Protein AF-A0A6V7M258-F1 (afdb_monomer_lite)

Sequence (46 aa):
MGLEGIFSNRADFTGIADSPPLQISKVMQKAIIEVNEEGSRAAAVT

Organism: NCBI:txid1563983

Structure (mmCIF, N/CA/C/O backbone):
data_AF-A0A6V7M258-F1
#
_entry.id   AF-A0A6V7M258-F1
#
loop_
_atom_site.group_PDB
_atom_site.id
_atom_site.type_symbol
_atom_site.label_atom_id
_atom_site.label_alt_id
_atom_site.label_comp_id
_atom_site.label_asym_id
_atom_site.label_entity_id
_atom_site.label_seq_id
_atom_site.pdbx_PDB_ins_code
_atom_site.Cartn_x
_atom_site.Cartn_y
_atom_site.Cartn_z
_atom_site.occupancy
_atom_site.B_iso_or_equiv
_atom_site.auth_seq_id
_atom_site.auth_comp_id
_atom_site.auth_asym_id
_atom_site.auth_atom_id
_atom_site.pdbx_PDB_model_num
ATOM 1 N N . MET A 1 1 ? 3.179 -13.505 -0.007 1.00 60.44 1 MET A N 1
ATOM 2 C CA . MET A 1 1 ? 2.733 -12.165 -0.447 1.00 60.44 1 MET A CA 1
ATOM 3 C C . MET A 1 1 ? 3.102 -12.039 -1.918 1.00 60.44 1 MET A C 1
ATOM 5 O O . MET A 1 1 ? 4.279 -12.115 -2.211 1.00 60.44 1 MET A O 1
ATOM 9 N N . GLY A 1 2 ? 2.139 -11.964 -2.842 1.00 82.81 2 GLY A N 1
ATOM 10 C CA . GLY A 1 2 ? 2.390 -12.127 -4.290 1.00 82.81 2 GLY A CA 1
ATOM 11 C C . GLY A 1 2 ? 2.734 -10.851 -5.073 1.00 82.81 2 GLY A C 1
ATOM 12 O O . GLY A 1 2 ? 2.706 -10.873 -6.296 1.00 82.81 2 GLY A O 1
ATOM 13 N N . LEU A 1 3 ? 3.011 -9.738 -4.389 1.00 84.94 3 LEU A N 1
ATOM 14 C CA . LEU A 1 3 ? 3.190 -8.404 -4.983 1.00 84.94 3 LEU A CA 1
ATOM 15 C C . LEU A 1 3 ? 4.636 -7.904 -4.852 1.00 84.94 3 LEU A C 1
ATOM 17 O O . LEU A 1 3 ? 4.875 -6.758 -4.503 1.00 84.94 3 LEU A O 1
ATOM 21 N N . GLU A 1 4 ? 5.626 -8.754 -5.099 1.00 85.88 4 GLU A N 1
ATOM 22 C CA . GLU A 1 4 ? 7.039 -8.363 -4.951 1.00 85.88 4 GLU A CA 1
ATOM 23 C C . GLU A 1 4 ? 7.509 -7.418 -6.073 1.00 85.88 4 GLU A C 1
ATOM 25 O O . GLU A 1 4 ? 8.349 -6.547 -5.849 1.00 85.88 4 GLU A O 1
ATOM 30 N N . GLY A 1 5 ? 6.921 -7.531 -7.271 1.00 88.62 5 GLY A N 1
ATOM 31 C CA . GLY A 1 5 ? 7.337 -6.769 -8.454 1.00 88.62 5 GLY A CA 1
ATOM 32 C C . GLY A 1 5 ? 7.211 -5.250 -8.306 1.00 88.62 5 GLY A C 1
ATOM 33 O O . GLY A 1 5 ? 8.080 -4.529 -8.790 1.00 88.62 5 GLY A O 1
ATOM 34 N N . ILE A 1 6 ? 6.195 -4.767 -7.581 1.00 91.56 6 ILE A N 1
ATOM 35 C CA . ILE A 1 6 ? 5.902 -3.328 -7.423 1.00 91.56 6 ILE A CA 1
ATOM 36 C C . ILE A 1 6 ? 6.905 -2.592 -6.521 1.00 91.56 6 ILE A C 1
ATOM 38 O O . ILE A 1 6 ? 7.009 -1.369 -6.589 1.00 91.56 6 ILE A O 1
ATOM 42 N N . PHE A 1 7 ? 7.645 -3.335 -5.693 1.00 92.25 7 PHE A N 1
ATOM 43 C CA . PHE A 1 7 ? 8.708 -2.813 -4.826 1.00 92.25 7 PHE A CA 1
ATOM 44 C C . PHE A 1 7 ? 10.103 -2.962 -5.447 1.00 92.25 7 PHE A C 1
ATOM 46 O O . PHE A 1 7 ? 11.101 -2.565 -4.848 1.00 92.25 7 PHE A O 1
ATOM 53 N N . SER A 1 8 ? 10.192 -3.579 -6.627 1.00 89.12 8 SER A N 1
ATOM 54 C CA . SER A 1 8 ? 11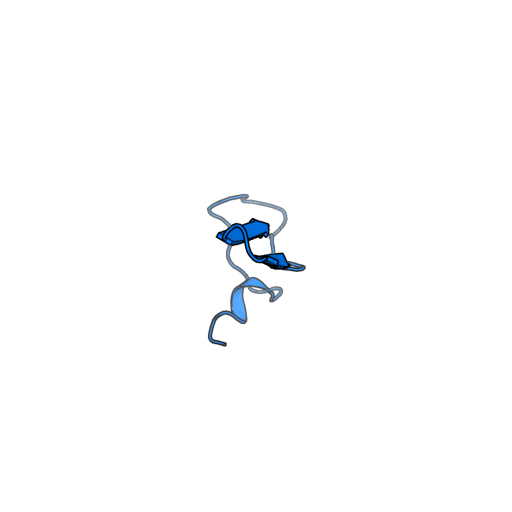.456 -3.836 -7.308 1.00 89.12 8 SER A CA 1
ATOM 55 C C . SER A 1 8 ? 11.805 -2.718 -8.291 1.00 89.12 8 SER A C 1
ATOM 57 O O . SER A 1 8 ? 10.927 -2.029 -8.801 1.00 89.12 8 SER A O 1
ATOM 59 N N . ASN A 1 9 ? 13.079 -2.644 -8.682 1.00 88.19 9 ASN A N 1
ATOM 60 C CA . ASN A 1 9 ? 13.534 -1.760 -9.764 1.00 88.19 9 ASN A CA 1
ATOM 61 C C . ASN A 1 9 ? 12.982 -2.160 -11.154 1.00 88.19 9 ASN A C 1
ATOM 63 O O . ASN A 1 9 ? 13.312 -1.525 -12.150 1.00 88.19 9 ASN A O 1
ATOM 67 N N . ARG A 1 10 ? 12.211 -3.254 -11.245 1.00 89.69 10 ARG A N 1
ATOM 68 C CA . ARG A 1 10 ? 11.517 -3.710 -12.459 1.00 89.69 10 ARG A CA 1
ATOM 69 C C . ARG A 1 10 ? 10.013 -3.423 -12.402 1.00 89.69 10 ARG A C 1
ATOM 71 O O . ARG A 1 10 ? 9.266 -4.000 -13.186 1.00 89.69 10 ARG A O 1
ATOM 78 N N . ALA A 1 11 ? 9.564 -2.609 -11.447 1.00 92.00 11 ALA A N 1
ATOM 79 C CA . ALA A 1 11 ? 8.174 -2.197 -11.372 1.00 92.00 11 ALA A CA 1
ATOM 80 C C . ALA A 1 11 ? 7.790 -1.412 -12.635 1.00 92.00 11 ALA A C 1
ATOM 82 O O . ALA A 1 11 ? 8.506 -0.501 -13.048 1.00 92.00 11 ALA A O 1
ATOM 83 N N . ASP A 1 12 ? 6.661 -1.773 -13.241 1.00 92.75 12 ASP A N 1
ATOM 84 C CA . ASP A 1 12 ? 6.120 -1.059 -14.393 1.00 92.75 12 ASP A CA 1
ATOM 85 C C . ASP A 1 12 ? 4.987 -0.137 -13.939 1.00 92.75 12 ASP A C 1
ATOM 87 O O . ASP A 1 12 ? 3.876 -0.574 -13.634 1.00 92.75 12 ASP A O 1
ATOM 91 N N . PHE A 1 13 ? 5.309 1.151 -13.870 1.00 94.50 13 PHE A N 1
ATOM 92 C CA . PHE A 1 13 ? 4.381 2.237 -13.559 1.00 94.50 13 PHE A CA 1
ATOM 93 C C . PHE A 1 13 ? 4.325 3.272 -14.692 1.00 94.50 13 PHE A C 1
ATOM 95 O O . PHE A 1 13 ? 4.021 4.441 -14.455 1.00 94.50 13 PHE A O 1
ATOM 102 N N . THR A 1 14 ? 4.592 2.846 -15.931 1.00 94.19 14 THR A N 1
ATOM 103 C CA . THR A 1 14 ? 4.543 3.710 -17.127 1.00 94.19 14 THR A CA 1
ATOM 104 C C . THR A 1 14 ? 3.165 4.337 -17.356 1.00 94.19 14 THR A C 1
ATOM 106 O O . THR A 1 14 ? 3.066 5.447 -17.861 1.00 94.19 14 THR A O 1
ATOM 109 N N . GLY A 1 15 ? 2.091 3.701 -16.874 1.00 95.06 15 GLY A N 1
ATOM 110 C CA . GLY A 1 15 ? 0.747 4.293 -16.860 1.00 95.06 15 GLY A CA 1
ATOM 111 C C . GLY A 1 15 ? 0.570 5.506 -15.928 1.00 95.06 15 GLY A C 1
ATOM 112 O O . GLY A 1 15 ? -0.479 6.142 -15.974 1.00 95.06 15 GLY A O 1
ATOM 113 N N . ILE A 1 16 ? 1.552 5.818 -15.072 1.00 95.38 16 ILE A N 1
ATOM 114 C CA . ILE A 1 16 ? 1.547 6.971 -14.153 1.00 95.38 16 ILE A CA 1
ATOM 115 C C . ILE A 1 16 ? 2.558 8.032 -14.606 1.00 95.38 16 ILE A C 1
ATOM 117 O O . ILE A 1 16 ? 2.245 9.221 -14.580 1.00 95.38 16 ILE A O 1
ATOM 121 N N . ALA A 1 17 ? 3.766 7.616 -14.995 1.00 93.62 17 ALA A N 1
ATOM 122 C CA . ALA A 1 17 ? 4.799 8.505 -15.513 1.00 93.62 17 ALA A CA 1
ATOM 123 C C . ALA A 1 17 ? 5.717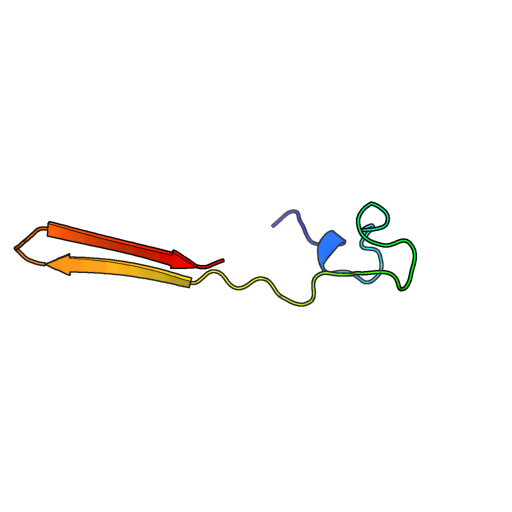 7.771 -16.495 1.00 93.62 17 ALA A C 1
ATOM 125 O O . ALA A 1 17 ? 6.182 6.668 -16.210 1.00 93.62 17 ALA A O 1
ATOM 126 N N . ASP A 1 18 ? 6.044 8.430 -17.605 1.00 91.06 18 ASP A N 1
ATOM 127 C CA . ASP A 1 18 ? 6.947 7.879 -18.621 1.00 91.06 18 ASP A CA 1
ATOM 128 C C . ASP A 1 18 ? 8.420 7.889 -18.169 1.00 91.06 18 ASP A C 1
ATOM 130 O O . ASP A 1 18 ? 9.214 7.041 -18.576 1.00 91.06 18 ASP A O 1
ATOM 134 N N . SER A 1 19 ? 8.814 8.865 -17.342 1.00 91.81 19 SER A N 1
ATOM 135 C CA . SER A 1 19 ? 10.169 8.998 -16.797 1.00 91.81 19 SER A CA 1
ATOM 136 C C . SER A 1 19 ? 10.198 9.963 -15.599 1.00 91.81 19 SER A C 1
ATOM 138 O O . SER A 1 19 ? 9.468 10.959 -15.615 1.00 91.81 19 SER A O 1
ATOM 140 N N . PRO A 1 20 ? 11.058 9.737 -14.586 1.00 90.06 20 PRO A N 1
ATOM 141 C CA . PRO A 1 20 ? 11.899 8.550 -14.396 1.00 90.06 20 PRO A CA 1
ATOM 142 C C . PRO A 1 20 ? 11.066 7.314 -14.006 1.00 90.06 20 PRO A C 1
ATOM 144 O O . PRO A 1 20 ? 9.939 7.473 -13.535 1.00 90.06 20 PRO A O 1
ATOM 147 N N . PRO A 1 21 ? 11.602 6.086 -14.164 1.00 90.81 21 PRO A N 1
ATOM 148 C CA . PRO A 1 21 ? 10.932 4.874 -13.701 1.00 90.81 21 PRO A CA 1
ATOM 149 C C . PRO A 1 21 ? 10.531 4.989 -12.227 1.00 90.81 21 PRO A C 1
ATOM 151 O O . PRO A 1 21 ? 11.357 5.334 -11.377 1.00 90.81 21 PRO A O 1
ATOM 154 N N . LEU A 1 22 ? 9.262 4.713 -11.931 1.00 94.38 22 LEU A N 1
ATOM 155 C CA . LEU A 1 22 ? 8.734 4.749 -10.571 1.00 94.38 22 LEU A CA 1
ATOM 156 C C . LEU A 1 22 ? 8.805 3.359 -9.936 1.00 94.38 22 LEU A C 1
ATOM 158 O O . LEU A 1 22 ? 8.794 2.341 -10.621 1.00 94.38 22 LEU A O 1
ATOM 162 N N . GLN A 1 23 ? 8.837 3.321 -8.608 1.00 93.12 23 GLN A N 1
ATOM 163 C CA . GLN A 1 23 ? 8.684 2.100 -7.822 1.00 93.12 23 GLN A CA 1
ATOM 164 C C . GLN A 1 23 ? 8.074 2.435 -6.463 1.00 93.12 23 GLN A C 1
ATOM 166 O O . GLN A 1 23 ? 8.207 3.561 -5.974 1.00 93.12 23 GLN A O 1
ATOM 171 N N . ILE A 1 24 ? 7.448 1.455 -5.815 1.00 92.94 24 ILE A N 1
ATOM 172 C CA . ILE A 1 24 ? 6.952 1.637 -4.452 1.00 92.94 24 ILE A CA 1
ATOM 173 C C . ILE A 1 24 ? 8.109 1.423 -3.478 1.00 92.94 24 ILE A C 1
ATOM 175 O O . ILE A 1 24 ? 8.687 0.344 -3.409 1.00 92.94 24 ILE A O 1
ATOM 179 N N . SER A 1 25 ? 8.441 2.447 -2.694 1.00 93.00 25 SER A N 1
ATOM 180 C CA . SER A 1 25 ? 9.474 2.342 -1.655 1.00 93.00 25 SER A CA 1
ATOM 181 C C . SER A 1 25 ? 8.940 1.716 -0.367 1.00 93.00 25 SER A C 1
ATOM 183 O O . SER A 1 25 ? 9.632 0.934 0.283 1.00 93.00 25 SER A O 1
ATOM 185 N N . LYS A 1 26 ? 7.707 2.063 0.021 1.00 90.44 26 LYS A N 1
ATOM 186 C CA . LYS A 1 26 ? 7.066 1.589 1.247 1.00 90.44 26 LYS A CA 1
ATOM 187 C C . LYS A 1 26 ? 5.547 1.721 1.157 1.00 90.44 26 LYS A C 1
ATOM 189 O O . LYS A 1 26 ? 5.046 2.706 0.629 1.00 90.44 26 LYS A O 1
ATOM 194 N N . VAL A 1 27 ? 4.837 0.764 1.750 1.00 89.62 27 VAL A N 1
ATOM 195 C CA . VAL A 1 27 ? 3.405 0.867 2.077 1.00 89.62 27 VAL A CA 1
ATOM 196 C C . VAL A 1 27 ? 3.271 0.697 3.587 1.00 89.62 27 VAL A C 1
ATOM 198 O O . VAL A 1 27 ? 3.895 -0.198 4.161 1.00 89.62 27 VAL A O 1
ATOM 201 N N . MET A 1 28 ? 2.513 1.573 4.248 1.00 90.38 28 MET A N 1
ATOM 202 C CA . MET A 1 28 ? 2.324 1.546 5.700 1.00 90.38 28 MET A CA 1
ATOM 203 C C . MET A 1 28 ? 0.841 1.540 6.045 1.00 90.38 28 MET A C 1
ATOM 205 O O . MET A 1 28 ? 0.189 2.570 6.002 1.00 90.38 28 MET A O 1
ATOM 209 N N . GLN A 1 29 ? 0.341 0.397 6.504 1.00 84.69 29 GLN A N 1
ATOM 210 C CA . GLN A 1 29 ? -1.010 0.296 7.041 1.00 84.69 29 GLN A CA 1
ATOM 211 C C . GLN A 1 29 ? -0.984 0.466 8.562 1.00 84.69 29 GLN A C 1
ATOM 213 O O . GLN A 1 29 ? -0.293 -0.272 9.267 1.00 84.69 29 GLN A O 1
ATOM 218 N N . LYS A 1 30 ? -1.766 1.414 9.082 1.00 86.69 30 LYS A N 1
ATOM 219 C CA . LYS A 1 30 ? -2.009 1.579 10.519 1.00 86.69 30 LYS A CA 1
ATOM 220 C C . LYS A 1 30 ? -3.504 1.473 10.788 1.00 86.69 30 LYS A C 1
ATOM 222 O O . LYS A 1 30 ? -4.287 2.225 10.217 1.00 86.69 30 LYS A O 1
ATOM 227 N N . ALA A 1 31 ? -3.886 0.567 11.680 1.00 86.19 31 ALA A N 1
ATOM 228 C CA . ALA A 1 31 ? -5.256 0.416 12.153 1.00 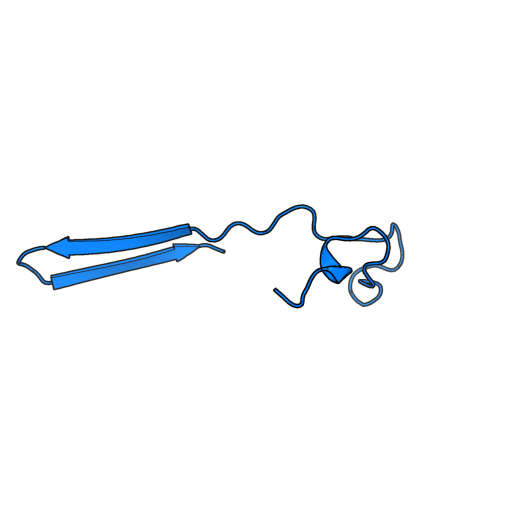86.19 31 ALA A CA 1
ATOM 229 C C . ALA A 1 31 ? -5.300 0.568 13.677 1.00 86.19 31 ALA A C 1
ATOM 231 O O . ALA A 1 31 ? -4.390 0.120 14.376 1.00 86.19 31 ALA A O 1
ATOM 232 N N . ILE A 1 32 ? -6.348 1.218 14.174 1.00 84.44 32 ILE A N 1
ATOM 233 C CA . ILE A 1 32 ? -6.657 1.377 15.595 1.00 84.44 32 ILE A CA 1
ATOM 234 C C . ILE A 1 32 ? -8.051 0.798 15.813 1.00 84.44 32 ILE A C 1
ATOM 236 O O . ILE A 1 32 ? -8.977 1.113 15.065 1.00 84.44 32 ILE A O 1
ATOM 240 N N . ILE A 1 33 ? -8.181 -0.045 16.833 1.00 80.69 33 ILE A N 1
ATOM 241 C CA . ILE A 1 33 ? -9.458 -0.573 17.303 1.00 80.69 33 ILE A CA 1
ATOM 242 C C . ILE A 1 33 ? -9.547 -0.236 18.788 1.00 80.69 33 ILE A C 1
ATOM 244 O O . ILE A 1 33 ? -8.685 -0.635 19.568 1.00 80.69 33 ILE A O 1
ATOM 248 N N . GLU A 1 34 ? -10.583 0.499 19.160 1.00 80.12 34 GLU A N 1
ATOM 249 C CA . GLU A 1 34 ? -10.932 0.833 20.534 1.00 80.12 34 GLU A CA 1
ATOM 250 C C . GLU A 1 34 ? -12.250 0.146 20.890 1.00 80.12 34 GLU A C 1
ATOM 252 O O . GLU A 1 34 ? -13.205 0.141 20.106 1.00 80.12 34 GLU A O 1
ATOM 257 N N . VAL A 1 35 ? -12.300 -0.448 22.079 1.00 83.44 35 VAL A N 1
ATOM 258 C CA . VAL A 1 35 ? -13.499 -1.073 22.641 1.00 83.44 35 VAL A CA 1
ATOM 259 C C . VAL A 1 35 ? -13.638 -0.588 24.076 1.00 83.44 35 VAL A C 1
ATOM 261 O O . VAL A 1 35 ? -12.689 -0.691 24.852 1.00 83.44 35 VAL A O 1
ATOM 264 N N . ASN A 1 36 ? -14.805 -0.050 24.415 1.00 84.56 36 ASN A N 1
ATOM 265 C CA . ASN A 1 36 ? -15.165 0.362 25.769 1.00 84.56 36 ASN A CA 1
ATOM 266 C C . ASN A 1 36 ? -16.619 -0.037 26.085 1.00 84.56 36 ASN A C 1
ATOM 268 O O . ASN A 1 36 ? -17.311 -0.608 25.241 1.00 84.56 36 ASN A O 1
ATOM 272 N N . GLU A 1 37 ? -17.096 0.242 27.303 1.00 85.56 37 GLU A N 1
ATOM 273 C CA . GLU A 1 37 ? -18.460 -0.126 27.721 1.00 85.56 37 GLU A CA 1
ATOM 274 C C . GLU A 1 37 ? -19.565 0.597 26.927 1.00 85.56 37 GLU A C 1
ATOM 276 O O . GLU A 1 37 ? -20.719 0.172 26.950 1.00 85.56 37 GLU A O 1
ATOM 281 N N . GLU A 1 38 ? -19.217 1.654 26.189 1.00 82.00 38 GLU A N 1
ATOM 282 C CA . GLU A 1 38 ? -20.130 2.398 25.316 1.00 82.00 38 GLU A CA 1
ATOM 283 C C . GLU A 1 38 ? -20.171 1.848 23.874 1.00 82.00 38 GLU A C 1
ATOM 285 O O . GLU A 1 38 ? -21.066 2.211 23.109 1.00 82.00 38 GLU A O 1
ATOM 290 N N . GLY A 1 39 ? -19.234 0.972 23.480 1.00 74.62 39 GLY A N 1
ATOM 291 C CA . GLY A 1 39 ? -19.195 0.346 22.154 1.00 74.62 39 GLY A CA 1
ATOM 292 C C . GLY A 1 39 ? -17.786 0.175 21.571 1.00 74.62 39 GLY A C 1
ATOM 293 O O . GLY A 1 39 ? -16.801 0.024 22.289 1.00 74.62 39 GLY A O 1
ATOM 294 N N . SER A 1 40 ? -17.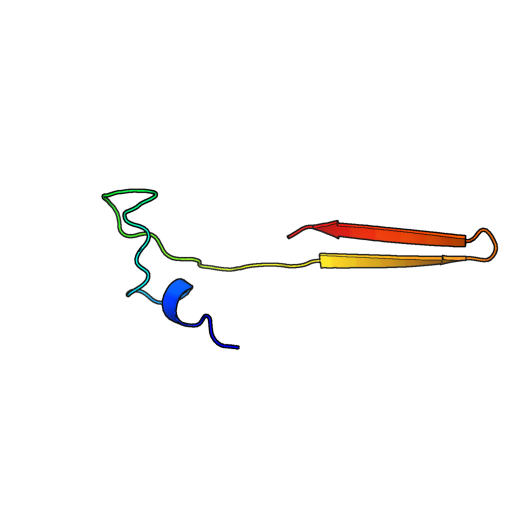675 0.163 20.236 1.00 81.31 40 SER A N 1
ATOM 295 C CA . SER A 1 40 ? -16.396 0.024 19.522 1.00 81.31 40 SER A CA 1
ATOM 296 C C . SER A 1 40 ? -16.179 1.155 18.515 1.00 81.31 40 SER A C 1
ATOM 298 O O . SER A 1 40 ? -17.101 1.539 17.794 1.00 81.31 40 SER A O 1
ATOM 300 N N . ARG A 1 41 ? -14.949 1.678 18.452 1.00 78.56 41 ARG A N 1
ATOM 301 C CA . ARG A 1 41 ? -14.479 2.626 17.433 1.00 78.56 41 ARG A CA 1
ATOM 302 C C . ARG A 1 41 ? -13.310 2.009 16.673 1.00 78.56 41 ARG A C 1
ATOM 304 O O . ARG A 1 41 ? -12.404 1.443 17.274 1.00 78.56 41 ARG A O 1
ATOM 311 N N . ALA A 1 42 ? -13.310 2.145 15.352 1.00 78.06 42 ALA A N 1
ATOM 312 C CA . ALA A 1 42 ? -12.220 1.684 14.500 1.00 78.06 42 ALA A CA 1
ATOM 313 C C . ALA A 1 42 ? -11.803 2.790 13.525 1.00 78.06 42 ALA A C 1
ATOM 315 O O . ALA A 1 42 ? -12.655 3.478 12.963 1.00 78.06 42 ALA A O 1
ATOM 316 N N . ALA A 1 43 ? -10.496 2.951 13.319 1.00 77.56 43 ALA A N 1
ATOM 317 C CA . ALA A 1 43 ? -9.919 3.892 12.361 1.00 77.56 43 ALA A CA 1
ATOM 318 C C . ALA A 1 43 ? -8.730 3.249 11.632 1.00 77.56 43 ALA A C 1
ATOM 320 O O . ALA A 1 43 ? -7.961 2.502 12.238 1.00 77.56 43 ALA A O 1
ATOM 321 N N . ALA A 1 44 ? -8.556 3.542 10.341 1.00 68.88 44 ALA A N 1
ATOM 322 C CA . ALA A 1 44 ? -7.462 3.009 9.529 1.00 68.88 44 ALA A CA 1
ATOM 323 C C . ALA A 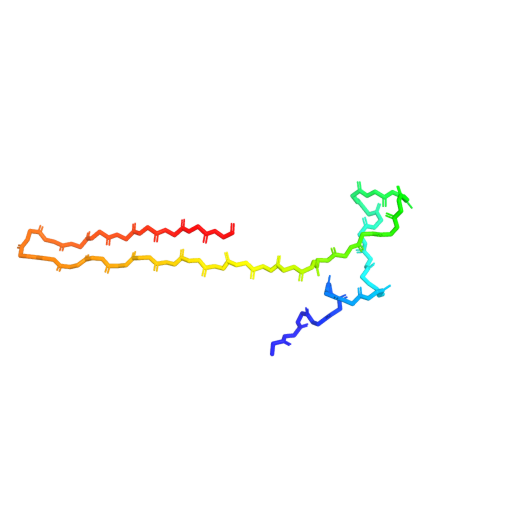1 44 ? -6.895 4.068 8.573 1.00 68.88 44 ALA A C 1
ATOM 325 O O . ALA A 1 44 ? -7.640 4.886 8.038 1.00 68.88 44 ALA A O 1
ATOM 326 N N . VAL A 1 45 ? -5.578 4.028 8.355 1.00 75.38 45 VAL A N 1
ATOM 327 C CA . VAL A 1 45 ? -4.841 4.830 7.364 1.00 75.38 45 VAL A CA 1
ATOM 328 C C . VAL A 1 45 ? -3.891 3.894 6.612 1.00 75.38 45 VAL A C 1
ATOM 330 O O . VAL A 1 45 ? -3.301 3.002 7.229 1.00 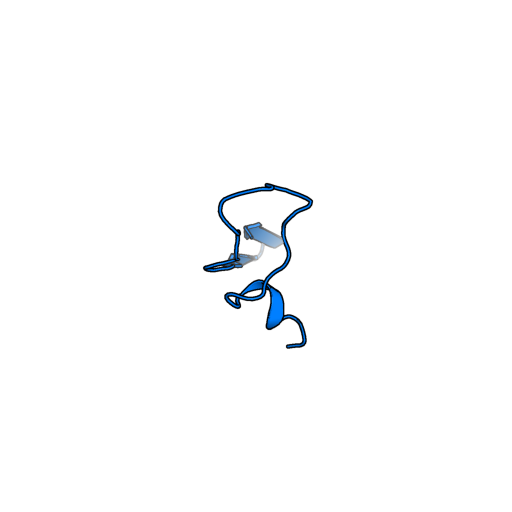75.38 45 VAL A O 1
ATOM 333 N N . THR A 1 46 ? -3.792 4.058 5.290 1.00 65.38 46 THR A N 1
ATOM 334 C CA . THR A 1 46 ? -2.979 3.228 4.375 1.00 65.38 46 THR A CA 1
ATOM 335 C C . THR A 1 46 ? -1.986 4.089 3.609 1.00 65.38 46 THR A C 1
ATOM 337 O O . THR A 1 46 ? -2.352 5.253 3.332 1.00 65.38 46 THR A O 1
#

Secondary structure (DSSP, 8-state):
----GGGSTT---TTT-SSSPP-------EEEEEEETTEEEEEEE-

Foldseek 3Di:
DPPVQQQDPNHDPVVPPVDDDDGDPDDDKDKDWDQDPVGIDIDIDD

Radius of gyration: 17.52 Å; chains: 1; bounding box: 34×21×46 Å

pLDDT: mean 86.02, std 7.87, range [60.44, 95.38]

InterPro domains:
  IPR023796 Serpin domain [PF00079] (1-46)
  IPR036186 Serpin superfamily [SSF56574] (1-46)
  IPR042178 Serpin superfamily, domain 1 [G3DSA:3.30.497.10] (1-46)